Protein AF-A0A7J9QX19-F1 (afdb_monomer_lite)

pLDDT: mean 77.69, std 10.88, range [46.75, 90.38]

Foldseek 3Di:
DDAKDKDKDKDWAFPVQDDDPVCDDPPAWDWDADPVRGITTIGIDTDIDHDDPDDDVVVVVVVVVVVVVVVVVVSVVSVVVVD

Structure (mmCIF, N/CA/C/O backbone):
data_AF-A0A7J9QX19-F1
#
_entry.id   AF-A0A7J9QX19-F1
#
loop_
_atom_site.group_PDB
_atom_site.id
_atom_site.type_symbol
_atom_site.label_atom_id
_atom_site.label_alt_id
_atom_site.label_comp_id
_atom_site.label_asym_id
_atom_site.label_entity_id
_atom_site.label_seq_id
_atom_site.pdbx_PDB_ins_code
_atom_site.Cartn_x
_atom_site.Cartn_y
_atom_site.Cartn_z
_atom_site.occupancy
_atom_site.B_iso_or_equiv
_atom_site.auth_seq_id
_atom_site.auth_comp_id
_atom_site.auth_asym_id
_atom_site.auth_atom_id
_atom_site.pdbx_PDB_model_num
ATOM 1 N N . PRO A 1 1 ? 15.210 6.159 -24.014 1.00 47.84 1 PRO A N 1
ATOM 2 C CA . PRO A 1 1 ? 15.124 4.698 -23.836 1.00 47.84 1 PRO A CA 1
ATOM 3 C C . PRO A 1 1 ? 15.043 4.381 -22.335 1.00 47.84 1 PRO A C 1
ATOM 5 O O . PRO A 1 1 ? 16.062 4.182 -21.685 1.00 47.84 1 PRO A O 1
ATOM 8 N N . ASP A 1 2 ? 13.894 4.635 -21.707 1.00 63.38 2 ASP A N 1
ATOM 9 C CA . ASP A 1 2 ? 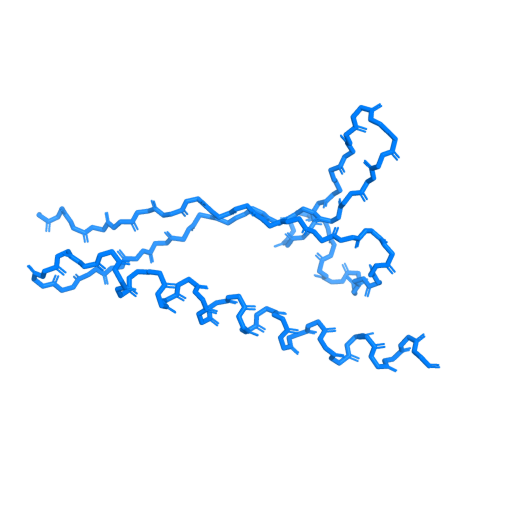12.643 3.843 -21.808 1.00 63.38 2 ASP A CA 1
ATOM 10 C C . ASP A 1 2 ? 12.769 2.514 -21.053 1.00 63.38 2 ASP A C 1
ATOM 12 O O . ASP A 1 2 ? 12.553 1.432 -21.596 1.00 63.38 2 ASP A O 1
ATOM 16 N N . GLY A 1 3 ?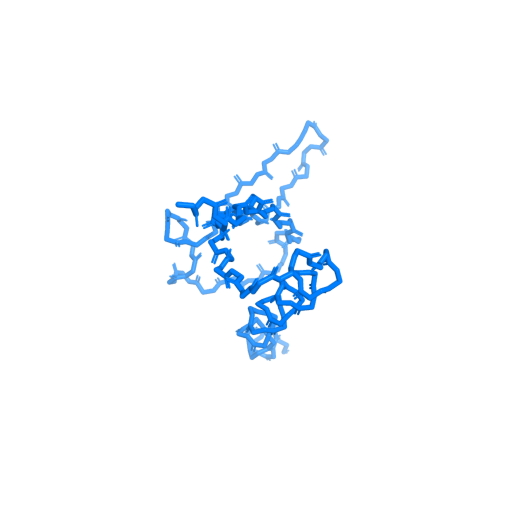 13.216 2.608 -19.800 1.00 67.31 3 GLY A N 1
ATOM 17 C CA . GLY A 1 3 ? 13.521 1.453 -18.973 1.00 67.31 3 GLY A CA 1
ATOM 18 C C . GLY A 1 3 ? 13.203 1.634 -17.502 1.00 67.31 3 GLY A C 1
ATOM 19 O O . GLY A 1 3 ? 13.918 1.122 -16.653 1.00 67.31 3 GLY A O 1
ATOM 20 N N . ASP A 1 4 ? 12.154 2.385 -17.202 1.00 74.88 4 ASP A N 1
ATOM 21 C CA . ASP A 1 4 ? 11.595 2.370 -15.860 1.00 74.88 4 ASP A CA 1
ATOM 22 C C . ASP A 1 4 ? 10.432 1.392 -15.841 1.00 74.88 4 ASP A C 1
ATOM 24 O O . ASP A 1 4 ? 9.569 1.418 -16.724 1.00 74.88 4 ASP A O 1
ATOM 28 N N . GLU A 1 5 ? 10.416 0.539 -14.828 1.00 79.25 5 GLU A N 1
ATOM 29 C CA . GLU A 1 5 ? 9.263 -0.290 -14.520 1.00 79.25 5 GLU A CA 1
ATOM 30 C C . GLU A 1 5 ? 8.484 0.379 -13.395 1.00 79.25 5 GLU A C 1
ATOM 32 O O . GLU A 1 5 ? 9.051 0.926 -12.444 1.00 79.25 5 GLU A O 1
ATOM 37 N N . TRP A 1 6 ? 7.168 0.382 -13.547 1.00 84.50 6 TRP A N 1
ATOM 38 C CA . TRP A 1 6 ? 6.250 0.932 -12.570 1.00 84.50 6 TRP A CA 1
ATOM 39 C C . TRP A 1 6 ? 5.449 -0.217 -11.992 1.00 84.50 6 TRP A C 1
ATOM 41 O O . TRP A 1 6 ? 4.808 -0.964 -12.733 1.00 84.50 6 TRP A O 1
ATOM 51 N N . PHE A 1 7 ? 5.494 -0.347 -10.675 1.00 84.56 7 PHE A N 1
ATOM 52 C CA . PHE A 1 7 ? 4.750 -1.355 -9.944 1.00 84.56 7 PHE A CA 1
ATOM 53 C C . PHE A 1 7 ? 3.632 -0.666 -9.182 1.00 84.56 7 PHE A C 1
ATOM 55 O O . PHE A 1 7 ? 3.875 0.304 -8.467 1.00 84.56 7 PHE A O 1
ATOM 62 N N . ILE A 1 8 ? 2.411 -1.167 -9.344 1.00 86.88 8 ILE A N 1
ATOM 63 C CA . ILE A 1 8 ? 1.340 -0.872 -8.399 1.00 86.88 8 ILE A CA 1
ATOM 64 C C . ILE A 1 8 ? 1.389 -1.973 -7.355 1.00 86.88 8 ILE A C 1
ATOM 66 O O . ILE A 1 8 ? 1.287 -3.156 -7.684 1.00 86.88 8 ILE A O 1
ATOM 70 N N . VAL A 1 9 ? 1.576 -1.561 -6.113 1.00 85.00 9 VAL A N 1
ATOM 71 C CA . VAL A 1 9 ? 1.583 -2.432 -4.951 1.00 85.00 9 VAL A CA 1
ATOM 72 C C . VAL A 1 9 ? 0.340 -2.139 -4.135 1.00 85.00 9 VAL A C 1
ATOM 74 O O . VAL A 1 9 ? 0.117 -0.994 -3.755 1.00 85.00 9 VAL A O 1
ATOM 77 N N . ASP A 1 10 ? -0.431 -3.188 -3.861 1.00 87.31 10 ASP A N 1
ATOM 78 C CA . ASP A 1 10 ? -1.587 -3.153 -2.974 1.00 87.31 10 ASP A CA 1
ATOM 79 C C . ASP A 1 10 ? -1.332 -4.056 -1.772 1.00 87.31 10 ASP A C 1
ATOM 81 O O . ASP A 1 10 ? -1.122 -5.262 -1.916 1.00 87.31 10 ASP A O 1
ATOM 85 N N . MET A 1 11 ? -1.370 -3.468 -0.580 1.00 84.44 11 MET A N 1
ATOM 86 C CA . MET A 1 11 ? -1.245 -4.180 0.684 1.00 84.44 11 MET A CA 1
ATOM 87 C C . MET A 1 11 ? -2.525 -4.089 1.494 1.00 84.44 11 MET A C 1
ATOM 89 O O . MET A 1 11 ? -3.114 -3.016 1.642 1.00 84.44 11 MET A O 1
ATOM 93 N N . LEU A 1 12 ? -2.904 -5.226 2.073 1.00 87.06 12 LEU A N 1
ATOM 94 C CA . LEU A 1 12 ? -4.037 -5.354 2.976 1.00 87.06 12 LEU A CA 1
ATOM 95 C C . LEU A 1 12 ? -3.547 -5.873 4.319 1.00 87.06 12 LEU A C 1
ATOM 97 O O . LEU A 1 12 ? -2.984 -6.964 4.406 1.00 87.06 12 LEU A O 1
ATOM 101 N N . PHE A 1 13 ? -3.804 -5.098 5.362 1.00 84.50 13 PHE A N 1
ATOM 102 C CA . PHE A 1 13 ? -3.503 -5.459 6.736 1.00 84.50 13 PHE A CA 1
ATOM 103 C C . PHE A 1 13 ? -4.805 -5.618 7.527 1.00 84.50 13 PHE A C 1
ATOM 105 O O . PHE A 1 13 ? -5.764 -4.875 7.292 1.00 84.50 13 PHE A O 1
ATOM 112 N N . PRO A 1 14 ? -4.865 -6.565 8.474 1.00 85.69 14 PRO A N 1
ATOM 113 C CA . PRO A 1 14 ? -5.976 -6.668 9.414 1.00 85.69 14 PRO A CA 1
ATOM 114 C C . PRO A 1 14 ? -6.249 -5.340 10.151 1.00 85.69 14 PRO A C 1
ATOM 116 O O . PRO A 1 14 ? -5.318 -4.659 10.578 1.00 85.69 14 PRO A O 1
ATOM 119 N N . ASN A 1 15 ? -7.522 -4.949 10.292 1.00 84.25 15 ASN A N 1
ATOM 120 C CA . ASN A 1 15 ? -7.915 -3.688 10.953 1.00 84.25 15 ASN A CA 1
ATOM 121 C C . ASN A 1 15 ? -7.779 -3.724 12.494 1.00 84.25 15 ASN A C 1
ATOM 123 O O . ASN A 1 15 ? -7.931 -2.710 13.165 1.00 84.25 15 ASN A O 1
ATOM 127 N N . ASP A 1 16 ? -7.474 -4.878 13.084 1.00 81.38 16 ASP A N 1
ATOM 128 C CA . ASP A 1 16 ? -7.141 -5.007 14.509 1.00 81.38 16 ASP A CA 1
ATOM 129 C C . ASP A 1 16 ? -5.713 -4.528 14.841 1.00 81.38 16 ASP A C 1
ATOM 131 O O . ASP A 1 16 ? -5.413 -4.244 16.003 1.00 81.38 16 ASP A O 1
ATOM 135 N N . ILE A 1 17 ? -4.851 -4.345 13.834 1.00 80.50 17 ILE A N 1
ATOM 136 C CA . ILE A 1 17 ? -3.557 -3.674 13.995 1.00 80.50 17 ILE A CA 1
ATOM 137 C C . ILE A 1 17 ? -3.803 -2.192 14.298 1.00 80.50 17 ILE A C 1
ATOM 139 O O . ILE A 1 17 ? -4.410 -1.471 13.499 1.00 80.50 17 ILE A O 1
ATOM 143 N N . LYS A 1 18 ? -3.299 -1.696 15.438 1.00 76.94 18 LYS A N 1
ATOM 144 C CA . LYS A 1 18 ? -3.365 -0.258 15.733 1.00 76.94 18 LYS A CA 1
ATOM 145 C C . LYS A 1 18 ? -2.215 0.466 15.042 1.00 76.94 18 LYS A C 1
ATOM 147 O O . LYS A 1 18 ? -1.068 0.398 15.469 1.00 76.94 18 LYS A O 1
ATOM 152 N N . LEU A 1 19 ? -2.550 1.197 13.986 1.00 78.81 19 LEU A N 1
ATOM 153 C CA . LEU A 1 19 ? -1.629 2.127 13.343 1.00 78.81 19 LEU A CA 1
ATOM 154 C C . LEU A 1 19 ? -1.558 3.451 14.133 1.00 78.81 19 LEU A C 1
ATOM 156 O O . LEU A 1 19 ? -2.586 3.896 14.660 1.00 78.81 19 LEU A O 1
ATOM 160 N N . PRO A 1 20 ? -0.394 4.117 14.189 1.00 78.69 20 PRO A N 1
ATOM 161 C CA . PRO A 1 20 ? -0.273 5.515 14.568 1.00 78.69 20 PRO A CA 1
ATOM 162 C C . PRO A 1 20 ? -1.182 6.393 13.732 1.00 78.69 20 PRO A C 1
ATOM 164 O O . PRO A 1 20 ? -1.355 6.161 12.535 1.00 78.69 20 PRO A O 1
ATOM 167 N N . ASP A 1 21 ? -1.698 7.456 14.336 1.00 79.81 21 ASP A N 1
ATOM 168 C CA . ASP A 1 21 ? -2.526 8.419 13.612 1.00 79.81 21 ASP A CA 1
ATOM 169 C C . ASP A 1 21 ? -1.749 9.123 12.493 1.00 79.81 21 ASP A C 1
ATOM 171 O O . ASP A 1 21 ? -2.332 9.453 11.468 1.00 79.81 21 ASP A O 1
ATOM 175 N N . THR A 1 22 ? -0.424 9.250 12.627 1.00 78.31 22 THR A N 1
ATOM 176 C CA . THR A 1 22 ? 0.472 9.783 11.586 1.00 78.31 22 THR A CA 1
ATOM 177 C C . THR A 1 22 ? 0.569 8.908 10.336 1.00 78.31 22 THR A C 1
ATOM 179 O O . THR A 1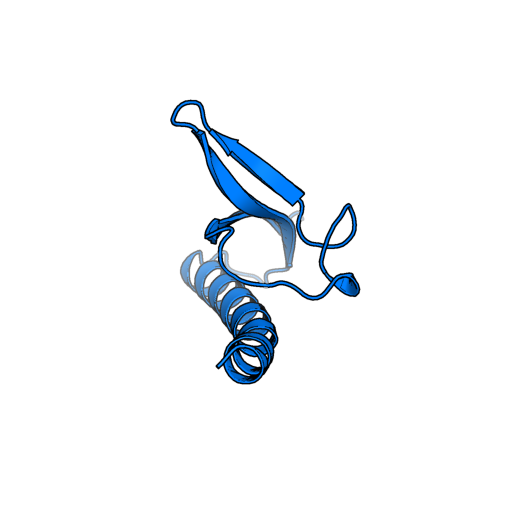 22 ? 1.034 9.384 9.306 1.00 78.31 22 THR A O 1
ATOM 182 N N . LEU A 1 23 ? 0.162 7.636 10.415 1.00 76.56 23 LEU A N 1
ATOM 183 C CA . LEU A 1 23 ? 0.146 6.705 9.285 1.00 76.56 23 LEU A CA 1
ATOM 184 C C . LEU A 1 23 ? -1.271 6.494 8.722 1.00 76.56 23 LEU A C 1
ATOM 186 O O . LEU A 1 23 ? -1.433 5.802 7.721 1.00 76.56 23 LEU A O 1
ATOM 190 N N . LYS A 1 24 ? -2.313 7.077 9.326 1.00 80.75 24 LYS A N 1
ATOM 191 C CA . LYS A 1 24 ? -3.702 6.956 8.855 1.00 80.75 24 LYS A CA 1
ATOM 192 C C . LYS A 1 24 ? -4.076 8.121 7.943 1.00 80.75 24 LYS A C 1
ATOM 194 O O . LYS A 1 24 ? -3.653 9.251 8.152 1.00 80.75 24 LYS A O 1
ATOM 199 N N . GLY A 1 25 ? -4.957 7.864 6.984 1.00 70.00 25 GLY A N 1
ATOM 200 C CA . GLY A 1 25 ? -5.476 8.873 6.065 1.00 70.00 25 GLY A CA 1
ATOM 201 C C . GLY A 1 25 ? -4.754 8.872 4.721 1.00 70.00 25 GLY A C 1
ATOM 202 O O . GLY A 1 25 ? -4.215 7.856 4.290 1.00 70.00 25 GLY A O 1
ATOM 203 N N . THR A 1 26 ? -4.781 10.010 4.028 1.00 62.00 26 THR A N 1
ATOM 204 C CA . THR A 1 26 ? -4.255 10.146 2.657 1.00 62.00 26 THR A CA 1
ATOM 205 C C . THR A 1 26 ? -2.750 9.946 2.541 1.00 62.00 26 THR A C 1
ATOM 207 O O . THR A 1 26 ? -2.259 9.778 1.429 1.00 62.00 26 THR A O 1
ATOM 210 N N . ASP A 1 27 ? -2.037 9.966 3.665 1.00 67.06 27 ASP A N 1
ATOM 211 C CA . ASP A 1 27 ? -0.581 9.953 3.670 1.00 67.06 27 ASP A CA 1
ATOM 212 C C . ASP A 1 27 ? -0.020 8.534 3.523 1.00 67.06 27 ASP A C 1
ATOM 214 O O . ASP A 1 27 ? 0.983 8.359 2.836 1.00 67.06 27 ASP A O 1
ATOM 218 N N . TYR A 1 28 ? -0.673 7.515 4.104 1.00 75.62 28 TYR A N 1
ATOM 219 C CA . TYR A 1 28 ? -0.187 6.130 4.035 1.00 75.62 28 TYR A CA 1
ATOM 220 C C . TYR A 1 28 ? -1.309 5.083 4.001 1.00 75.62 28 TYR A C 1
ATOM 222 O O . TYR A 1 28 ? -1.389 4.326 3.036 1.00 75.62 28 TYR A O 1
ATOM 230 N N . PHE A 1 29 ? -2.175 5.002 5.014 1.00 85.81 29 PHE A N 1
ATOM 231 C CA . PHE A 1 29 ? -3.188 3.942 5.101 1.00 85.81 29 PHE A CA 1
ATOM 232 C C . PHE A 1 29 ? -4.620 4.467 5.037 1.00 85.81 29 PHE A C 1
ATOM 234 O O . PHE A 1 29 ? -5.052 5.303 5.828 1.00 85.81 29 PHE A O 1
ATOM 241 N N . THR A 1 30 ? -5.398 3.866 4.144 1.00 88.25 30 THR A N 1
ATOM 242 C CA . THR A 1 30 ? -6.851 4.042 4.031 1.00 88.25 30 THR A CA 1
ATOM 243 C C . THR A 1 30 ? -7.578 2.836 4.618 1.00 88.25 30 THR A C 1
ATOM 245 O O . THR A 1 30 ? -6.968 1.798 4.862 1.00 88.25 30 THR A O 1
ATOM 248 N N . THR A 1 31 ? -8.880 2.942 4.861 1.00 88.94 31 THR A N 1
ATOM 249 C CA . THR A 1 31 ? -9.705 1.780 5.204 1.00 88.94 31 THR A CA 1
ATOM 250 C C . THR A 1 31 ? -10.347 1.211 3.942 1.00 88.94 31 THR A C 1
ATOM 252 O O . THR A 1 31 ? -10.891 1.950 3.123 1.00 88.94 31 THR A O 1
ATOM 255 N N . LEU A 1 32 ? -10.299 -0.111 3.788 1.00 89.69 32 LEU A N 1
ATOM 256 C CA . LEU A 1 32 ? -11.017 -0.836 2.744 1.00 89.69 32 LEU A CA 1
ATOM 257 C C . LEU A 1 32 ? -12.012 -1.788 3.399 1.00 89.69 32 LEU A C 1
ATOM 259 O O . LEU A 1 32 ? -11.615 -2.714 4.105 1.00 89.69 32 LEU A O 1
ATOM 263 N N . SER A 1 33 ? -13.298 -1.565 3.148 1.00 88.88 33 SER A N 1
ATOM 264 C CA . SER A 1 33 ? -14.368 -2.468 3.572 1.00 88.88 33 SER A CA 1
ATOM 265 C C . SER A 1 33 ? -14.795 -3.346 2.402 1.00 88.88 33 SER A C 1
ATOM 267 O O . SER A 1 33 ? -15.035 -2.837 1.309 1.00 88.88 33 SER A O 1
ATOM 269 N N . VAL A 1 34 ? -14.885 -4.654 2.635 1.00 86.00 34 VAL A N 1
ATOM 270 C CA . VAL A 1 34 ? -15.375 -5.641 1.661 1.00 86.00 34 VAL A CA 1
ATOM 271 C C . VAL A 1 34 ? -16.767 -6.137 2.056 1.00 86.00 34 VAL A C 1
ATOM 273 O O . VAL A 1 34 ? -17.149 -6.051 3.223 1.00 86.00 34 VAL A O 1
ATOM 276 N N . ASP A 1 35 ? -17.513 -6.680 1.092 1.00 80.44 35 ASP A N 1
ATOM 277 C CA . ASP A 1 35 ? -18.946 -7.012 1.214 1.00 80.44 35 ASP A CA 1
ATOM 278 C C . ASP A 1 35 ? -19.307 -7.949 2.389 1.00 80.44 35 ASP A C 1
ATOM 280 O O . ASP A 1 35 ? -20.437 -7.935 2.867 1.00 80.44 35 ASP A O 1
ATOM 284 N N . ASP A 1 36 ? -18.346 -8.714 2.913 1.00 82.06 36 ASP A N 1
ATOM 285 C CA . ASP A 1 36 ? -18.494 -9.611 4.075 1.00 82.06 36 ASP A CA 1
ATOM 286 C C . ASP A 1 36 ? -18.363 -8.883 5.435 1.00 82.06 36 ASP A C 1
ATOM 288 O O . ASP A 1 36 ? -18.079 -9.487 6.467 1.00 82.06 36 ASP A O 1
ATOM 292 N N . GLY A 1 37 ? -18.463 -7.549 5.441 1.00 81.81 37 GLY A N 1
ATOM 293 C CA . GLY A 1 37 ? -18.319 -6.715 6.641 1.00 81.81 37 GLY A CA 1
ATOM 294 C C . GLY A 1 37 ? -16.898 -6.669 7.215 1.00 81.81 37 GLY A C 1
ATOM 295 O O . GLY A 1 37 ? -16.683 -6.099 8.284 1.00 81.81 37 GLY A O 1
ATOM 296 N N . LYS A 1 38 ? -15.917 -7.252 6.519 1.00 86.81 38 LYS A N 1
ATOM 297 C CA . LYS A 1 38 ? -14.505 -7.188 6.900 1.00 86.81 38 LYS A CA 1
ATOM 298 C C . LYS A 1 38 ? -13.916 -5.857 6.465 1.00 86.81 38 LYS A C 1
ATOM 300 O O . LYS A 1 38 ? -14.109 -5.416 5.333 1.00 86.81 38 LYS A O 1
ATOM 305 N N . THR A 1 39 ? -13.149 -5.251 7.358 1.00 89.38 39 THR A N 1
ATOM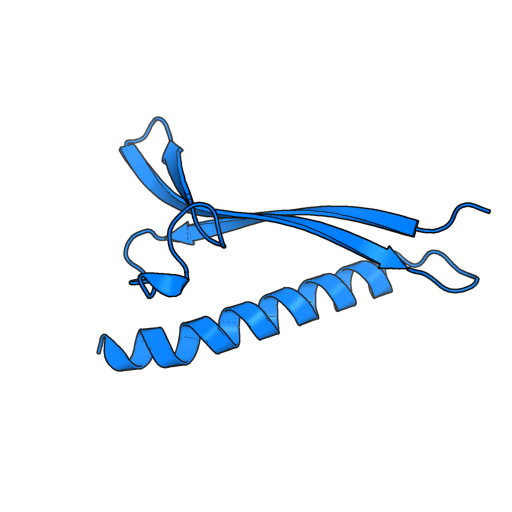 306 C CA . THR A 1 39 ? -12.403 -4.027 7.083 1.00 89.38 39 THR A CA 1
ATOM 307 C C . THR A 1 39 ? -10.916 -4.308 7.222 1.00 89.38 39 THR A C 1
ATOM 309 O O . THR A 1 39 ? -10.500 -5.025 8.132 1.00 89.38 39 THR A O 1
ATOM 312 N N . TYR A 1 40 ? -10.132 -3.725 6.324 1.00 89.44 40 TYR A N 1
ATOM 313 C CA . TYR A 1 40 ? -8.679 -3.809 6.285 1.00 89.44 40 TYR A CA 1
ATOM 314 C C . TYR A 1 40 ? -8.080 -2.408 6.289 1.00 89.44 40 TYR A C 1
ATOM 316 O O . TYR A 1 40 ? -8.668 -1.472 5.739 1.00 89.44 40 TYR A O 1
ATOM 324 N N . TRP A 1 41 ? -6.880 -2.281 6.846 1.00 89.06 41 TRP A N 1
ATOM 325 C CA . TRP A 1 41 ? -6.003 -1.178 6.483 1.00 89.06 41 TRP A CA 1
ATOM 326 C C . TRP A 1 41 ? -5.435 -1.458 5.095 1.00 89.06 41 TRP A C 1
ATOM 328 O O . TRP A 1 41 ? -4.898 -2.533 4.832 1.00 89.06 41 TRP A O 1
ATOM 338 N N . HIS A 1 42 ? -5.581 -0.494 4.203 1.00 90.38 42 HIS A N 1
ATOM 339 C CA . HIS A 1 42 ? -5.214 -0.593 2.804 1.00 90.38 42 HIS A CA 1
ATOM 340 C C . HIS A 1 42 ? -4.171 0.467 2.470 1.00 90.38 42 HIS A C 1
ATOM 342 O O . HIS A 1 42 ? -4.406 1.665 2.653 1.00 90.38 42 HIS A O 1
ATOM 348 N N . HIS A 1 43 ? -3.035 0.010 1.954 1.00 87.69 43 HIS A N 1
ATOM 349 C CA . HIS A 1 43 ? -1.970 0.860 1.445 1.00 87.69 43 HIS A CA 1
ATOM 350 C C . HIS A 1 43 ? -1.730 0.534 -0.024 1.00 87.69 43 HIS A C 1
ATOM 352 O O . HIS A 1 43 ? -1.479 -0.621 -0.371 1.00 87.69 43 HIS A O 1
ATOM 358 N N . ARG A 1 44 ? -1.802 1.565 -0.867 1.00 88.12 44 ARG A N 1
ATOM 359 C CA . ARG A 1 44 ? -1.532 1.483 -2.300 1.00 88.12 44 ARG A CA 1
ATOM 360 C C . ARG A 1 44 ? -0.402 2.430 -2.645 1.00 88.12 44 ARG A C 1
ATOM 362 O O . ARG A 1 44 ? -0.525 3.630 -2.409 1.00 88.12 44 ARG A O 1
ATOM 369 N N . GLU A 1 45 ? 0.634 1.911 -3.285 1.00 85.81 45 GLU A N 1
ATOM 370 C CA . GLU A 1 45 ? 1.771 2.715 -3.723 1.00 85.81 45 GLU A CA 1
ATOM 371 C C . GLU A 1 45 ? 2.100 2.456 -5.194 1.00 85.81 45 GLU A C 1
ATOM 373 O O . GLU A 1 45 ? 2.033 1.327 -5.687 1.00 85.81 45 GLU A O 1
ATOM 378 N N . LEU A 1 46 ? 2.462 3.530 -5.900 1.00 86.62 46 LEU A N 1
ATOM 379 C CA . LEU A 1 46 ? 3.045 3.464 -7.233 1.00 86.62 46 LEU A CA 1
ATOM 380 C C . LEU A 1 46 ? 4.566 3.583 -7.109 1.00 86.62 46 LEU A C 1
ATOM 382 O O . LEU A 1 46 ? 5.105 4.673 -6.919 1.00 86.62 46 LEU A O 1
ATOM 386 N N . ILE A 1 47 ? 5.259 2.461 -7.257 1.00 84.19 47 ILE A N 1
ATOM 387 C CA . ILE A 1 47 ? 6.699 2.369 -7.047 1.00 84.19 47 ILE A CA 1
ATOM 388 C C . ILE A 1 47 ? 7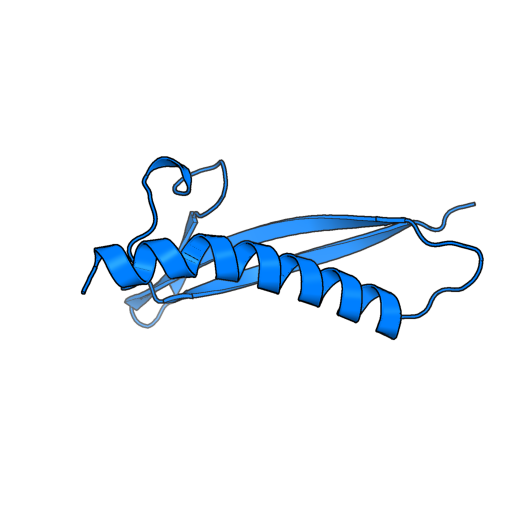.426 2.418 -8.392 1.00 84.19 47 ILE A C 1
ATOM 390 O O . ILE A 1 47 ? 7.168 1.616 -9.292 1.00 84.19 47 ILE A O 1
ATOM 394 N N . ARG A 1 48 ? 8.377 3.352 -8.518 1.00 84.44 48 ARG A N 1
ATOM 395 C CA . ARG A 1 48 ? 9.264 3.457 -9.684 1.00 84.44 48 ARG A CA 1
ATOM 396 C C . ARG A 1 48 ? 10.535 2.648 -9.460 1.00 84.44 48 ARG A C 1
ATOM 398 O O . ARG A 1 48 ? 11.359 3.009 -8.622 1.00 84.44 48 ARG A O 1
ATOM 405 N N . TYR A 1 49 ? 10.748 1.634 -10.286 1.00 81.75 49 TYR A N 1
ATOM 406 C CA . TYR A 1 49 ? 11.991 0.878 -10.336 1.00 81.75 49 TYR A CA 1
ATOM 407 C C . TYR A 1 49 ? 12.824 1.313 -11.544 1.00 81.75 49 TYR A C 1
ATOM 409 O O . TYR A 1 49 ? 12.464 1.071 -12.698 1.00 81.75 49 TYR A O 1
ATOM 417 N N . LYS A 1 50 ? 13.949 1.978 -11.271 1.00 76.44 50 LYS A N 1
ATOM 418 C CA . LYS A 1 50 ? 14.927 2.357 -12.297 1.00 76.44 50 LYS A CA 1
ATOM 419 C C . LYS A 1 50 ? 15.913 1.213 -12.485 1.00 76.44 50 LYS A C 1
ATOM 421 O O . LYS A 1 50 ? 16.687 0.933 -11.570 1.00 76.44 50 LYS A O 1
ATOM 426 N N . TYR A 1 51 ? 15.926 0.580 -13.654 1.00 71.94 51 TYR A N 1
ATOM 427 C CA . TYR A 1 51 ? 16.867 -0.507 -13.923 1.00 71.94 51 TYR A CA 1
ATOM 428 C C . TYR A 1 51 ? 18.142 -0.046 -14.652 1.00 71.94 51 TYR A C 1
ATOM 430 O O . TYR A 1 51 ? 18.174 0.976 -15.338 1.00 71.94 51 TYR A O 1
ATOM 438 N N . GLY A 1 52 ? 19.206 -0.850 -14.539 1.00 66.31 52 GLY A N 1
ATOM 439 C CA . GLY A 1 52 ? 20.361 -0.842 -15.454 1.00 66.31 52 GLY A CA 1
ATOM 440 C C . GLY A 1 52 ? 20.126 -1.749 -16.678 1.00 66.31 52 GLY A C 1
ATOM 441 O O . GLY A 1 52 ? 19.045 -2.275 -16.854 1.00 66.31 52 GLY A O 1
ATOM 442 N N . LYS A 1 53 ? 21.123 -2.006 -17.535 1.00 56.91 53 LYS A N 1
ATOM 443 C CA . LYS A 1 53 ? 20.955 -2.632 -18.878 1.00 56.91 53 LYS A CA 1
ATOM 444 C C . LYS A 1 53 ? 20.096 -3.921 -19.023 1.00 56.91 53 LYS A C 1
ATOM 446 O O . LYS A 1 53 ? 19.774 -4.252 -20.160 1.00 56.91 53 LYS A O 1
ATOM 451 N N . SER A 1 54 ? 19.734 -4.653 -17.965 1.00 57.47 54 SER A N 1
ATOM 452 C CA . SER A 1 54 ? 18.917 -5.877 -18.049 1.00 57.47 54 SER A CA 1
ATOM 453 C C . SER A 1 54 ? 17.658 -5.816 -17.181 1.00 57.47 54 SER A C 1
ATOM 455 O O . SER A 1 54 ? 17.763 -5.610 -15.972 1.00 57.47 54 SER A O 1
ATOM 457 N N . LYS A 1 55 ? 16.498 -6.113 -17.780 1.00 62.59 55 LYS A N 1
ATOM 458 C CA . LYS A 1 55 ? 15.245 -6.392 -17.065 1.00 62.59 55 LYS A CA 1
ATOM 459 C C . LYS A 1 55 ? 15.346 -7.750 -16.372 1.00 62.59 55 LYS A C 1
ATOM 461 O O . LYS A 1 55 ? 15.481 -8.767 -17.052 1.00 62.59 55 LYS A O 1
ATOM 466 N N . LYS A 1 56 ? 15.300 -7.772 -15.040 1.00 75.62 56 LYS A N 1
ATOM 467 C CA . LYS A 1 56 ? 15.221 -9.006 -14.249 1.00 75.62 56 LYS A CA 1
ATOM 468 C C . LYS A 1 56 ? 14.097 -8.860 -13.235 1.00 75.62 56 LYS A C 1
ATOM 470 O O . LYS A 1 56 ? 14.249 -8.128 -12.263 1.00 75.62 56 LYS A O 1
ATOM 475 N N . LEU A 1 57 ? 12.991 -9.562 -13.481 1.00 74.94 57 LEU A N 1
ATOM 476 C CA . LEU A 1 57 ? 11.828 -9.598 -12.592 1.00 74.94 57 LEU A CA 1
ATOM 477 C C . LEU A 1 57 ? 12.230 -9.973 -11.157 1.00 74.94 57 LEU A C 1
ATOM 479 O O . LEU A 1 57 ? 11.748 -9.360 -10.217 1.00 74.94 57 LEU A O 1
ATOM 483 N N . GLU A 1 58 ? 13.167 -10.909 -11.000 1.00 80.94 58 GLU A N 1
ATOM 484 C CA . GLU A 1 58 ? 13.724 -11.323 -9.703 1.00 80.94 58 GLU A CA 1
ATOM 485 C C . GLU A 1 58 ? 14.268 -10.132 -8.898 1.00 80.94 58 GLU A C 1
ATOM 487 O O . GLU A 1 58 ? 13.868 -9.930 -7.758 1.00 80.94 58 GLU A O 1
ATOM 492 N N . ASN A 1 59 ? 15.076 -9.267 -9.517 1.00 81.75 59 ASN A N 1
ATOM 493 C CA . ASN A 1 59 ? 15.633 -8.090 -8.845 1.00 81.75 59 ASN A CA 1
ATOM 494 C C . ASN A 1 59 ? 14.554 -7.063 -8.462 1.00 81.75 59 ASN A C 1
ATOM 496 O O . ASN A 1 59 ? 14.690 -6.358 -7.462 1.00 81.75 59 ASN A O 1
ATOM 500 N N . ALA A 1 60 ? 13.503 -6.931 -9.277 1.00 79.56 60 ALA A N 1
ATOM 501 C CA . ALA A 1 60 ? 12.383 -6.051 -8.960 1.00 79.56 60 ALA A CA 1
ATOM 502 C C . ALA A 1 60 ? 11.562 -6.609 -7.787 1.00 79.56 60 ALA A C 1
ATOM 504 O O . ALA A 1 60 ? 11.169 -5.851 -6.904 1.00 79.56 60 ALA A O 1
ATOM 505 N N . LEU A 1 61 ? 11.361 -7.929 -7.734 1.00 82.44 61 LEU A N 1
ATOM 506 C CA . LEU A 1 61 ? 10.700 -8.602 -6.615 1.00 82.44 61 LEU A CA 1
ATOM 507 C C . LEU A 1 61 ? 11.510 -8.483 -5.318 1.00 82.44 61 LEU A C 1
ATOM 509 O O . LEU A 1 61 ? 10.929 -8.147 -4.292 1.00 82.44 61 LEU A O 1
ATOM 513 N N . GLU A 1 62 ? 12.833 -8.662 -5.361 1.00 86.06 62 GLU A N 1
ATOM 514 C CA . GLU A 1 62 ? 13.716 -8.440 -4.203 1.00 86.06 62 GLU A CA 1
ATOM 515 C C . GLU A 1 62 ? 13.647 -6.991 -3.698 1.00 86.06 62 GLU A C 1
ATOM 517 O O . GLU A 1 62 ? 13.608 -6.736 -2.492 1.00 86.06 62 GLU A O 1
ATOM 522 N N . PHE A 1 63 ? 13.589 -6.021 -4.616 1.00 84.25 63 PHE A N 1
ATOM 523 C CA . PHE A 1 63 ? 13.417 -4.616 -4.261 1.00 84.25 63 PHE A CA 1
ATOM 524 C C . PHE A 1 63 ? 12.068 -4.364 -3.572 1.00 84.25 63 PHE A C 1
ATOM 526 O O . PHE A 1 63 ? 12.035 -3.723 -2.520 1.00 84.25 63 PHE A O 1
ATOM 533 N N . LEU A 1 64 ? 10.971 -4.900 -4.113 1.00 83.75 64 LEU A N 1
ATOM 534 C CA . LEU A 1 64 ? 9.651 -4.811 -3.484 1.00 83.75 64 LEU A CA 1
ATOM 535 C C . LEU A 1 64 ? 9.644 -5.481 -2.101 1.00 83.75 64 LEU A C 1
ATOM 537 O O . LEU A 1 64 ? 9.161 -4.889 -1.140 1.00 83.75 64 LEU A O 1
ATOM 541 N N . GLU A 1 65 ? 10.253 -6.661 -1.963 1.00 85.69 65 GLU A N 1
ATOM 542 C CA . GLU A 1 65 ? 10.407 -7.353 -0.678 1.00 85.69 65 GLU A CA 1
ATOM 543 C C . GLU A 1 65 ? 11.163 -6.503 0.351 1.00 85.69 65 GLU A C 1
ATOM 545 O O . GLU A 1 65 ? 10.750 -6.425 1.508 1.00 85.69 65 GLU A O 1
ATOM 550 N N . SER A 1 66 ? 12.231 -5.811 -0.059 1.00 86.50 66 SER A N 1
ATOM 551 C CA . SER A 1 66 ? 12.970 -4.910 0.834 1.00 86.50 66 SER A CA 1
ATOM 552 C C . SER A 1 66 ? 12.101 -3.759 1.358 1.00 86.50 66 SER A C 1
ATOM 554 O O . SER A 1 66 ? 12.180 -3.425 2.539 1.00 86.50 66 SER A O 1
ATOM 556 N N . LYS A 1 67 ? 11.215 -3.210 0.514 1.00 82.44 67 LYS A N 1
ATOM 557 C CA . LYS A 1 67 ? 10.275 -2.149 0.898 1.00 82.44 67 LYS A CA 1
ATOM 558 C C . LYS A 1 67 ? 9.213 -2.651 1.868 1.00 82.44 67 LYS A C 1
ATOM 560 O O . LYS A 1 67 ? 8.888 -1.963 2.832 1.00 82.44 67 LYS A O 1
ATOM 565 N N . TYR A 1 68 ? 8.729 -3.874 1.665 1.00 80.62 68 TYR A N 1
ATOM 566 C CA . TYR A 1 68 ? 7.810 -4.505 2.607 1.00 80.62 68 TYR A CA 1
ATOM 567 C C . TYR A 1 68 ? 8.459 -4.785 3.961 1.00 80.62 68 TYR A C 1
ATOM 569 O O . TYR A 1 68 ? 7.811 -4.574 4.982 1.00 80.62 68 TYR A O 1
ATOM 577 N N . LYS A 1 69 ? 9.724 -5.223 3.994 1.00 84.31 69 LYS A N 1
ATOM 578 C CA . LYS A 1 69 ? 10.462 -5.421 5.253 1.00 84.31 69 LYS A CA 1
ATOM 579 C C . LYS A 1 69 ? 10.641 -4.108 6.010 1.00 84.31 69 LYS A C 1
ATOM 581 O O . LYS A 1 69 ? 10.354 -4.073 7.197 1.00 84.31 69 LYS A O 1
ATOM 586 N N . GLU A 1 70 ? 11.010 -3.032 5.317 1.00 83.19 70 GLU A N 1
ATOM 587 C CA . GLU A 1 70 ? 11.116 -1.684 5.897 1.00 83.19 70 GLU A CA 1
ATOM 588 C C . GLU A 1 70 ? 9.781 -1.227 6.513 1.00 83.19 70 GLU A C 1
ATOM 590 O O . GLU A 1 70 ? 9.733 -0.802 7.666 1.00 83.19 70 GLU A O 1
ATOM 595 N N . LEU A 1 71 ? 8.669 -1.385 5.785 1.00 78.44 71 LEU A N 1
ATOM 596 C CA . LEU A 1 71 ? 7.342 -1.068 6.316 1.00 78.44 71 LEU A CA 1
ATOM 597 C C . LEU A 1 71 ? 6.973 -1.958 7.510 1.00 78.44 71 LEU A C 1
ATOM 599 O O . LEU A 1 71 ? 6.449 -1.468 8.504 1.00 78.44 71 LEU A O 1
ATOM 603 N N . HIS A 1 72 ? 7.240 -3.260 7.430 1.00 77.56 72 HIS A N 1
ATOM 604 C CA . HIS A 1 72 ? 6.953 -4.201 8.507 1.00 77.56 72 HIS A CA 1
ATOM 605 C C . HIS A 1 72 ? 7.745 -3.874 9.783 1.00 77.56 72 HIS A C 1
ATOM 607 O O . HIS A 1 72 ? 7.176 -3.880 10.871 1.00 77.56 72 HIS A O 1
ATOM 613 N N . GLU A 1 73 ? 9.019 -3.498 9.655 1.00 79.88 73 GLU A N 1
ATOM 614 C CA . GLU A 1 73 ? 9.856 -3.037 10.767 1.00 79.88 73 GLU A CA 1
ATOM 615 C C . GLU A 1 73 ? 9.333 -1.753 11.414 1.00 79.88 73 GLU A C 1
ATOM 617 O O . GLU A 1 73 ? 9.507 -1.576 12.614 1.00 79.88 73 GLU A O 1
ATOM 622 N N . LEU A 1 74 ? 8.661 -0.868 10.671 1.00 75.00 74 LEU A N 1
ATOM 623 C CA . LEU A 1 74 ? 7.986 0.294 11.261 1.00 75.00 74 LEU A CA 1
ATOM 624 C C . LEU A 1 74 ? 6.743 -0.110 12.067 1.00 75.00 74 LEU A C 1
ATOM 626 O O . LEU A 1 74 ? 6.389 0.577 13.024 1.00 75.00 74 LEU A O 1
ATOM 630 N N . LEU A 1 75 ? 6.097 -1.221 11.701 1.00 71.81 75 LEU A N 1
ATOM 631 C CA . LEU A 1 75 ? 4.898 -1.751 12.356 1.00 71.81 75 LEU A CA 1
ATOM 632 C C . LEU A 1 75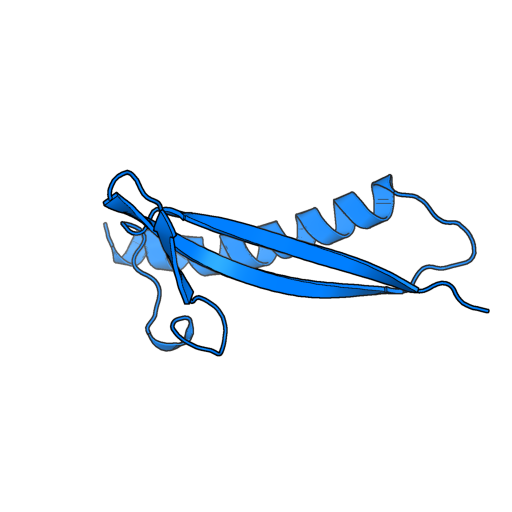 ? 5.202 -2.618 13.591 1.00 71.81 75 LEU A C 1
ATOM 634 O O . LEU A 1 75 ? 4.401 -2.647 14.520 1.00 71.81 75 LEU A O 1
ATOM 638 N N . GLU A 1 76 ? 6.353 -3.285 13.650 1.00 70.00 76 GLU A N 1
ATOM 639 C CA . GLU A 1 76 ? 6.784 -4.130 14.781 1.00 70.00 76 GLU A CA 1
ATOM 640 C C . GLU A 1 76 ? 6.878 -3.388 16.137 1.00 70.00 76 GLU A C 1
ATOM 642 O O . GLU A 1 76 ? 6.303 -3.857 17.125 1.00 70.00 76 GLU A O 1
ATOM 647 N N . PRO A 1 77 ? 7.534 -2.213 16.241 1.00 64.06 77 PRO A N 1
ATOM 648 C CA . PRO A 1 77 ? 7.535 -1.402 17.460 1.00 64.06 77 PRO A CA 1
ATOM 649 C C . PRO A 1 77 ? 6.119 -1.060 17.929 1.00 64.06 77 PRO A C 1
ATOM 651 O O . PRO A 1 77 ? 5.838 -1.078 19.123 1.00 64.06 77 PRO A O 1
ATOM 654 N N . LEU A 1 78 ? 5.211 -0.832 16.978 1.00 59.47 78 LEU A N 1
ATOM 655 C CA . LEU A 1 78 ? 3.820 -0.493 17.253 1.00 59.47 78 LEU A CA 1
ATOM 656 C C . LEU A 1 78 ? 3.038 -1.683 17.801 1.00 59.47 78 LEU A C 1
ATOM 658 O O . LEU A 1 78 ? 2.142 -1.486 18.610 1.00 59.47 78 LEU A O 1
ATOM 662 N N . GLN A 1 79 ? 3.377 -2.914 17.414 1.00 57.22 79 GLN A N 1
ATOM 663 C CA . GLN A 1 79 ? 2.762 -4.117 17.980 1.00 57.22 79 GLN A CA 1
ATOM 664 C C . GLN A 1 79 ? 3.162 -4.347 19.443 1.00 57.22 79 GLN A C 1
ATOM 666 O O . GLN A 1 79 ? 2.334 -4.803 20.230 1.00 57.22 79 GLN A O 1
ATOM 671 N N . LYS A 1 80 ? 4.397 -4.004 19.827 1.00 56.88 80 LYS A N 1
ATOM 672 C CA . LYS A 1 80 ? 4.893 -4.167 21.207 1.00 56.88 80 LYS A CA 1
ATOM 673 C C . LYS A 1 80 ? 4.306 -3.151 22.182 1.00 56.88 80 LYS A C 1
ATOM 675 O O . LYS A 1 80 ? 4.080 -3.491 23.335 1.00 56.88 80 LYS A O 1
ATOM 680 N N . ASP A 1 81 ? 3.988 -1.945 21.720 1.00 50.62 81 ASP A N 1
ATOM 681 C CA . ASP A 1 81 ? 3.305 -0.933 22.541 1.00 50.62 81 ASP A CA 1
ATOM 682 C C . ASP A 1 81 ? 1.812 -1.257 22.782 1.00 50.62 81 ASP A C 1
ATOM 684 O O . ASP A 1 81 ? 1.119 -0.556 23.523 1.00 50.62 81 ASP A O 1
ATOM 688 N N . LEU A 1 82 ? 1.292 -2.318 22.152 1.00 47.94 82 LEU A N 1
ATOM 689 C CA . LEU A 1 82 ? -0.095 -2.777 22.268 1.00 47.94 82 LEU A CA 1
ATOM 690 C C . LEU A 1 82 ? -0.276 -4.008 23.163 1.00 47.94 82 LEU A C 1
ATOM 692 O O . LEU A 1 82 ? -1.428 -4.362 23.433 1.00 47.94 82 LEU A O 1
ATOM 696 N N . SER A 1 83 ? 0.822 -4.645 23.589 1.00 46.75 83 SER A N 1
ATOM 697 C CA . SER A 1 83 ? 0.857 -5.818 24.478 1.00 46.75 83 SER A CA 1
ATOM 698 C C . SER A 1 83 ? 1.132 -5.433 25.924 1.00 46.75 83 SER A C 1
ATOM 700 O O . SER A 1 83 ? 0.447 -5.984 26.813 1.00 46.75 83 SER A O 1
#

Secondary structure (DSSP, 8-state):
---EEEEEEEEEEETTS---GGGBSTTSBEEEE-TTS-EEEEEEEEEEEE--SS--HHHHHHHHHHHHHHHHHHHHHHHHTT-

Radius of gyration: 15.62 Å; chains: 1; bounding box: 40×22×48 Å

Sequence (83 aa):
PDGDEWFIVDMLFPNDIKLPDTLKGTDYFTTLSVDDGKTYWHHRELIRYKYGKSKKLENALEFLESKYKELHELLEPLQKDLS